Protein AF-A0A1H4H316-F1 (afdb_monomer)

Sequence (116 aa):
MIACVLLDPASHAGKTYSLFGAEELDHEQIAKIVGDALGRPVRYEPESLESFEARLGQIGLSAHFVQHITSVYRGYQAGEFAGTNDVVEQITGRKPVSVRDYVIANRGIFQPAPQR

pLDDT: mean 92.42, std 7.74, range [42.75, 98.12]

Structure (mmCIF, N/CA/C/O backbone):
data_AF-A0A1H4H316-F1
#
_entry.id   AF-A0A1H4H316-F1
#
loop_
_atom_site.group_PDB
_atom_site.id
_atom_site.type_symbol
_atom_site.label_atom_id
_atom_site.label_alt_id
_atom_site.label_comp_id
_atom_site.label_asym_id
_atom_site.label_entity_id
_atom_site.label_seq_id
_atom_site.pdbx_PDB_ins_code
_atom_site.Cartn_x
_atom_site.Cartn_y
_atom_site.Cartn_z
_atom_site.occupancy
_atom_site.B_iso_or_equiv
_atom_site.auth_seq_id
_atom_site.auth_comp_id
_atom_site.auth_asym_id
_atom_site.auth_atom_id
_atom_site.pdbx_PDB_model_num
ATOM 1 N N . MET A 1 1 ? 5.083 -9.423 -11.097 1.00 85.44 1 MET A N 1
ATOM 2 C CA . MET A 1 1 ? 6.108 -8.360 -11.127 1.00 85.44 1 MET A CA 1
ATOM 3 C C . MET A 1 1 ? 7.511 -8.947 -11.064 1.00 85.44 1 MET A C 1
ATOM 5 O O . MET A 1 1 ? 8.138 -8.972 -12.108 1.00 85.44 1 MET A O 1
ATOM 9 N N . ILE A 1 2 ? 7.962 -9.513 -9.934 1.00 90.25 2 ILE A N 1
ATOM 10 C CA . ILE A 1 2 ? 9.322 -10.090 -9.812 1.00 90.25 2 ILE A CA 1
ATOM 11 C C . ILE A 1 2 ? 9.633 -11.076 -10.946 1.00 90.25 2 ILE A C 1
ATOM 13 O O . ILE A 1 2 ? 10.653 -10.943 -11.606 1.00 90.25 2 ILE A O 1
ATOM 17 N N . ALA A 1 3 ? 8.720 -12.007 -11.237 1.00 93.12 3 ALA A N 1
ATOM 18 C CA . ALA A 1 3 ? 8.895 -12.944 -12.347 1.00 93.12 3 ALA A CA 1
ATOM 19 C C . ALA A 1 3 ? 9.102 -12.243 -13.706 1.00 93.12 3 ALA A C 1
ATOM 21 O O . ALA A 1 3 ? 9.981 -12.644 -14.453 1.00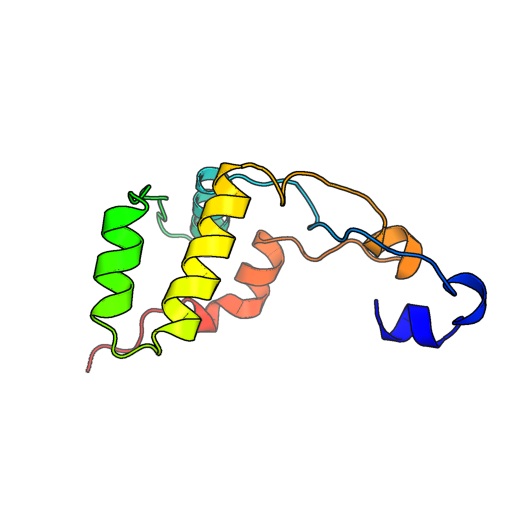 93.12 3 ALA A O 1
ATOM 22 N N . CYS A 1 4 ? 8.346 -11.181 -14.010 1.00 93.50 4 CYS A N 1
ATOM 23 C CA . CYS A 1 4 ? 8.501 -10.409 -15.251 1.00 93.50 4 CYS A CA 1
ATOM 24 C C . CYS A 1 4 ? 9.882 -9.748 -15.322 1.00 93.50 4 CYS A C 1
ATOM 26 O O . CYS A 1 4 ? 10.550 -9.855 -16.341 1.00 93.50 4 CYS A O 1
ATOM 28 N N . VAL A 1 5 ? 10.341 -9.160 -14.211 1.00 94.94 5 VAL A N 1
ATOM 29 C CA . VAL A 1 5 ? 11.679 -8.559 -14.123 1.00 94.94 5 VAL A CA 1
ATOM 30 C C . VAL A 1 5 ? 12.780 -9.599 -14.331 1.00 94.94 5 VAL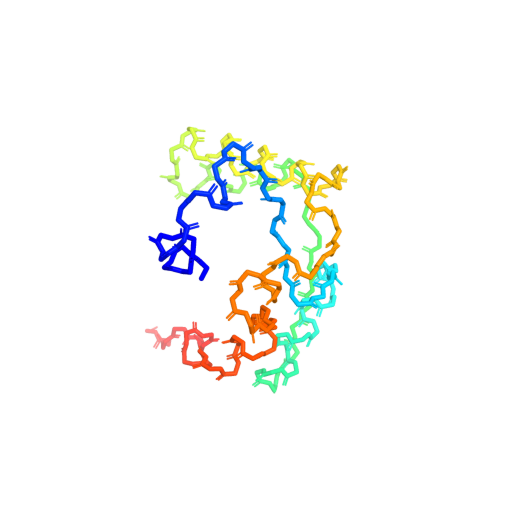 A C 1
ATOM 32 O O . VAL A 1 5 ? 13.766 -9.330 -15.006 1.00 94.94 5 VAL A O 1
ATOM 35 N N . LEU A 1 6 ? 12.614 -10.800 -13.777 1.00 95.94 6 LEU A N 1
ATOM 36 C CA . LEU A 1 6 ? 13.593 -11.882 -13.909 1.00 95.94 6 LEU A CA 1
ATOM 37 C C . LEU A 1 6 ? 13.609 -12.533 -15.300 1.00 95.94 6 LEU A C 1
ATOM 39 O O . LEU A 1 6 ? 14.599 -13.178 -15.637 1.00 95.94 6 LEU A O 1
ATOM 43 N N . LEU A 1 7 ? 12.546 -12.383 -16.097 1.00 96.94 7 LEU A N 1
ATOM 44 C CA . LEU A 1 7 ? 12.495 -12.880 -17.477 1.00 96.94 7 LEU A CA 1
ATOM 45 C C . LEU A 1 7 ? 13.267 -11.984 -18.460 1.00 96.94 7 LEU A C 1
ATOM 47 O O . LEU A 1 7 ? 13.742 -12.493 -19.472 1.00 96.94 7 LEU A O 1
ATOM 51 N N . ASP A 1 8 ? 13.428 -10.692 -18.160 1.00 95.06 8 ASP A N 1
ATOM 52 C CA . ASP A 1 8 ? 14.239 -9.746 -18.943 1.00 95.06 8 ASP A CA 1
ATOM 53 C C . ASP A 1 8 ? 15.099 -8.842 -18.030 1.00 95.06 8 ASP A C 1
ATOM 55 O O . ASP A 1 8 ? 14.907 -7.629 -17.944 1.00 95.06 8 ASP A O 1
ATOM 59 N N . PRO A 1 9 ? 16.071 -9.411 -17.297 1.00 95.44 9 PRO A N 1
ATOM 60 C CA . PRO A 1 9 ? 16.788 -8.679 -16.255 1.00 95.44 9 PRO A CA 1
ATOM 61 C C . PRO A 1 9 ? 17.646 -7.530 -16.804 1.00 95.44 9 PRO A C 1
ATOM 63 O O . PRO A 1 9 ? 17.879 -6.547 -16.099 1.00 95.44 9 PRO A O 1
ATOM 66 N N . ALA A 1 10 ? 18.106 -7.624 -18.056 1.00 97.50 10 ALA A N 1
ATOM 67 C CA . ALA A 1 10 ? 18.962 -6.612 -18.670 1.00 97.50 10 ALA A CA 1
ATOM 68 C C . ALA A 1 10 ? 18.228 -5.275 -18.856 1.00 97.50 10 ALA A C 1
ATOM 70 O O . ALA A 1 10 ? 18.806 -4.221 -18.593 1.00 97.50 10 ALA A O 1
ATOM 71 N N . SER A 1 11 ? 16.946 -5.299 -19.239 1.00 95.38 11 SER A N 1
ATOM 72 C CA . SER A 1 11 ? 16.158 -4.074 -19.424 1.00 95.38 11 SER A CA 1
ATOM 73 C C . SER A 1 11 ? 15.772 -3.391 -18.107 1.00 95.38 11 SER A C 1
ATOM 75 O O . SER A 1 11 ? 15.422 -2.205 -18.102 1.00 95.38 11 SER A O 1
ATOM 77 N N . HIS A 1 12 ? 15.875 -4.102 -16.981 1.00 96.00 12 HIS A N 1
ATOM 78 C CA . HIS A 1 12 ? 15.551 -3.597 -15.648 1.00 96.00 12 HIS A CA 1
ATOM 79 C C . HIS A 1 12 ? 16.782 -3.275 -14.785 1.00 96.00 12 HIS A C 1
ATOM 81 O O . HIS A 1 12 ? 16.626 -2.726 -13.693 1.00 96.00 12 HIS A O 1
ATOM 87 N N . ALA A 1 13 ? 17.994 -3.580 -15.257 1.00 96.75 13 ALA A N 1
ATOM 88 C CA . ALA A 1 13 ? 19.230 -3.367 -14.512 1.00 96.75 13 ALA A CA 1
ATOM 89 C C . ALA A 1 13 ? 19.413 -1.895 -14.095 1.00 96.75 13 ALA A C 1
ATOM 91 O O . ALA A 1 13 ? 19.276 -0.977 -14.903 1.00 96.75 13 ALA A O 1
ATOM 92 N N . GLY A 1 14 ? 19.720 -1.676 -12.812 1.00 95.88 14 GLY A N 1
ATOM 93 C CA . GLY A 1 14 ? 19.968 -0.345 -12.244 1.00 95.88 14 GLY A CA 1
ATOM 94 C C . GLY A 1 14 ? 18.733 0.554 -12.103 1.00 95.88 14 GLY A C 1
ATOM 95 O O . GLY A 1 14 ? 18.877 1.701 -11.686 1.00 95.88 14 GLY A O 1
ATOM 96 N N . LYS A 1 15 ? 17.529 0.067 -12.432 1.00 96.38 15 LYS A N 1
ATOM 97 C CA . LYS A 1 15 ? 16.288 0.835 -12.290 1.00 96.38 15 LYS A CA 1
ATOM 98 C C . LYS A 1 15 ? 15.674 0.637 -10.906 1.00 96.38 15 LYS A C 1
ATOM 100 O O . LYS A 1 15 ? 15.585 -0.483 -10.408 1.00 96.38 15 LYS A O 1
ATOM 105 N N . THR A 1 16 ? 15.180 1.732 -10.338 1.00 95.69 16 THR A N 1
ATOM 106 C CA . THR A 1 16 ? 14.367 1.743 -9.117 1.00 95.69 16 THR A CA 1
ATOM 107 C C . THR A 1 16 ? 12.938 2.100 -9.492 1.00 95.69 16 THR A C 1
ATOM 109 O O . THR A 1 16 ? 12.711 3.071 -10.211 1.00 95.69 16 THR A O 1
ATOM 112 N N . TYR A 1 17 ? 11.980 1.320 -8.999 1.00 94.81 17 TYR A N 1
ATOM 113 C CA . TYR A 1 17 ? 10.562 1.508 -9.281 1.00 94.81 17 TYR A CA 1
ATOM 114 C C . TYR A 1 17 ? 9.809 1.802 -7.990 1.00 94.81 17 TYR A C 1
ATOM 116 O O . TYR A 1 17 ? 9.777 0.959 -7.093 1.00 94.81 17 TYR A O 1
ATOM 124 N N . SER A 1 18 ? 9.156 2.958 -7.918 1.00 94.25 18 SER A N 1
ATOM 125 C CA . SER A 1 18 ? 8.084 3.169 -6.944 1.00 94.25 18 SER A CA 1
ATOM 126 C C . SER A 1 18 ? 6.868 2.370 -7.399 1.00 94.25 18 SER A C 1
ATOM 128 O O . SER A 1 18 ? 6.486 2.446 -8.567 1.00 94.25 18 SER A O 1
ATOM 130 N N . LEU A 1 19 ? 6.279 1.579 -6.507 1.00 93.75 19 LEU A N 1
ATOM 131 C CA . LEU A 1 19 ? 5.127 0.739 -6.821 1.00 93.75 19 LEU A CA 1
ATOM 132 C C . LEU A 1 19 ? 3.922 1.243 -6.042 1.00 93.75 19 LEU A C 1
ATOM 134 O O . LEU A 1 19 ? 3.982 1.334 -4.818 1.00 93.75 19 LEU A O 1
ATOM 138 N N . PHE A 1 20 ? 2.834 1.509 -6.755 1.00 95.19 20 PHE A N 1
ATOM 139 C CA . PHE A 1 20 ? 1.570 1.926 -6.161 1.00 95.19 20 PHE A CA 1
ATOM 140 C C . PHE A 1 20 ? 0.454 0.927 -6.476 1.00 95.19 20 PHE A C 1
ATOM 142 O O . PHE A 1 20 ? 0.594 0.036 -7.323 1.00 95.19 20 PHE A O 1
ATOM 149 N N . GLY A 1 21 ? -0.648 1.061 -5.738 1.00 93.25 21 GLY A N 1
ATOM 150 C CA . GLY A 1 21 ? -1.877 0.316 -5.982 1.00 93.25 21 GLY A CA 1
ATOM 151 C C . GLY A 1 21 ? -2.591 0.765 -7.259 1.00 93.25 21 GLY A C 1
ATOM 152 O O . GLY A 1 21 ? -2.119 1.628 -7.994 1.00 93.25 21 GLY A O 1
ATOM 153 N N . ALA A 1 22 ? -3.755 0.166 -7.517 1.00 95.44 22 ALA A N 1
ATOM 154 C CA . ALA A 1 22 ? -4.565 0.470 -8.701 1.00 95.44 22 ALA A CA 1
ATOM 155 C C . ALA A 1 22 ? -5.084 1.921 -8.724 1.00 95.44 22 ALA A C 1
ATOM 157 O O . ALA A 1 22 ? -5.367 2.464 -9.787 1.00 95.44 22 ALA A O 1
ATOM 158 N N . GLU A 1 23 ? -5.218 2.519 -7.547 1.00 95.25 23 GLU A N 1
ATOM 159 C CA . GLU A 1 23 ? -5.697 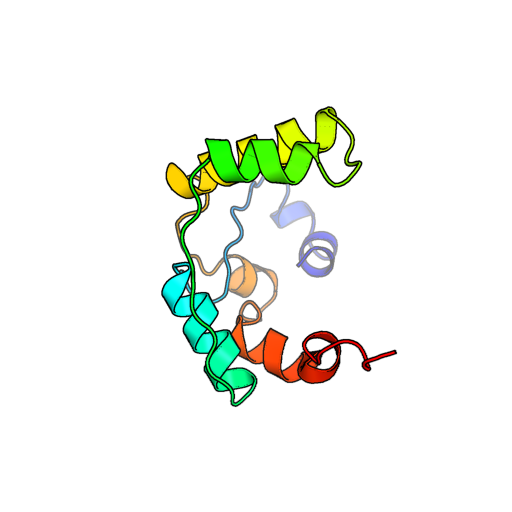3.871 -7.300 1.00 95.25 23 GLU A CA 1
ATOM 160 C C . GLU A 1 23 ? -5.077 4.366 -5.988 1.00 95.25 23 GLU A C 1
ATOM 162 O O . GLU A 1 23 ? -4.710 3.564 -5.123 1.00 95.25 23 GLU A O 1
ATOM 167 N N . GLU A 1 24 ? -4.928 5.681 -5.862 1.00 95.56 24 GLU A N 1
ATOM 168 C CA . GLU A 1 24 ? -4.539 6.315 -4.606 1.00 95.56 24 GLU A CA 1
ATOM 169 C C . GLU A 1 24 ? -5.773 6.441 -3.710 1.00 95.56 24 GLU A C 1
ATOM 171 O O . GLU A 1 24 ? -6.818 6.912 -4.160 1.00 95.56 24 GLU A O 1
ATOM 176 N N . LEU A 1 25 ? -5.655 5.991 -2.458 1.00 94.88 25 LEU A N 1
ATOM 177 C CA . LEU A 1 25 ? -6.764 5.954 -1.510 1.00 94.88 25 LEU A CA 1
ATOM 178 C C . LEU A 1 25 ? -6.351 6.525 -0.160 1.00 94.88 25 LEU A C 1
ATOM 180 O O . LEU A 1 25 ? -5.292 6.185 0.371 1.00 94.88 25 LEU A O 1
ATOM 184 N N . ASP A 1 26 ? -7.240 7.313 0.433 1.00 92.94 26 ASP A N 1
ATOM 185 C CA . ASP A 1 26 ? -7.187 7.629 1.854 1.00 92.94 26 ASP A CA 1
ATOM 186 C C . ASP A 1 26 ? -7.847 6.526 2.710 1.00 92.94 26 ASP A C 1
ATOM 188 O O . ASP A 1 26 ? -8.459 5.570 2.220 1.00 92.94 26 ASP A O 1
ATOM 192 N N . HIS A 1 27 ? -7.716 6.648 4.032 1.00 93.00 27 HIS A N 1
ATOM 193 C CA . HIS A 1 27 ? -8.221 5.646 4.969 1.00 93.00 27 HIS A CA 1
ATOM 194 C C . HIS A 1 27 ? -9.757 5.554 5.002 1.00 93.00 27 HIS A C 1
ATOM 196 O O . HIS A 1 27 ? -10.294 4.466 5.228 1.00 93.00 27 HIS A O 1
ATOM 202 N N . GLU A 1 28 ? -10.470 6.655 4.750 1.00 96.06 28 GLU A N 1
ATOM 203 C CA . GLU A 1 28 ? -11.938 6.677 4.695 1.00 96.06 28 GLU A CA 1
ATOM 204 C C . GLU A 1 28 ? -12.438 5.940 3.449 1.00 96.06 28 GLU A C 1
ATOM 206 O O . GLU A 1 28 ? -13.366 5.128 3.512 1.00 96.06 28 GLU A O 1
ATOM 211 N N . GLN A 1 29 ? -11.781 6.161 2.310 1.00 97.12 29 GLN A N 1
ATOM 212 C CA . GLN A 1 29 ? -12.063 5.471 1.058 1.00 97.12 29 GLN A CA 1
ATOM 213 C C . GLN A 1 29 ? -11.780 3.972 1.177 1.00 97.12 29 GLN A C 1
ATOM 215 O O . GLN A 1 29 ? -12.617 3.166 0.765 1.00 97.12 29 GLN A O 1
ATOM 220 N N . ILE A 1 30 ? -10.660 3.582 1.799 1.00 96.81 30 ILE A N 1
ATOM 221 C CA . ILE A 1 30 ? -10.361 2.171 2.086 1.00 96.81 30 ILE A CA 1
ATOM 222 C C . ILE A 1 30 ? -11.473 1.559 2.945 1.00 96.81 30 ILE A C 1
ATOM 224 O O . ILE A 1 30 ? -12.009 0.509 2.585 1.00 96.81 30 ILE A O 1
ATOM 228 N N . ALA A 1 31 ? -11.855 2.209 4.050 1.00 97.50 31 ALA A N 1
ATOM 229 C CA . ALA A 1 31 ? -12.909 1.719 4.937 1.00 97.50 31 ALA A CA 1
ATOM 230 C C . ALA A 1 31 ? -14.241 1.538 4.194 1.00 97.50 31 ALA A C 1
ATOM 232 O O . ALA A 1 31 ? -14.869 0.482 4.303 1.00 97.50 31 ALA A O 1
ATOM 233 N N . LYS A 1 32 ? -14.626 2.519 3.371 1.00 98.12 32 LYS A N 1
ATOM 234 C CA . LYS A 1 32 ? -15.827 2.452 2.535 1.00 98.12 32 LYS A CA 1
ATOM 235 C C . LYS A 1 32 ? -15.775 1.282 1.550 1.00 98.12 32 LYS A C 1
ATOM 237 O O . LYS A 1 32 ? -16.705 0.481 1.515 1.00 98.12 32 LYS A O 1
ATOM 242 N N . ILE A 1 33 ? -14.682 1.140 0.797 1.00 98.06 33 ILE A N 1
ATOM 243 C CA . ILE A 1 33 ? -14.504 0.059 -0.187 1.00 98.06 33 ILE A CA 1
ATOM 244 C C . ILE A 1 33 ? -14.582 -1.312 0.489 1.00 98.06 33 ILE A C 1
ATOM 246 O O . ILE A 1 33 ? -15.245 -2.216 -0.020 1.00 98.06 33 ILE A O 1
ATOM 250 N N . VAL A 1 34 ? -13.927 -1.473 1.641 1.00 97.38 34 VAL A N 1
ATOM 251 C CA . VAL A 1 34 ? -13.974 -2.712 2.425 1.00 97.38 34 VAL A CA 1
ATOM 252 C C . VAL A 1 34 ? -15.401 -2.985 2.908 1.00 97.38 34 VAL A C 1
ATOM 254 O O . VAL A 1 34 ? -15.881 -4.111 2.780 1.00 97.38 34 VAL A O 1
ATOM 257 N N . GLY A 1 35 ? -16.097 -1.973 3.430 1.00 96.94 35 GLY A N 1
ATOM 258 C CA . GLY A 1 35 ? -17.477 -2.099 3.894 1.00 96.94 35 GLY A CA 1
ATOM 259 C C . GLY A 1 35 ? -18.437 -2.527 2.784 1.00 96.94 35 GLY A C 1
ATOM 260 O O . GLY A 1 35 ? -19.155 -3.521 2.935 1.00 96.94 35 GLY A O 1
ATOM 261 N N . ASP A 1 36 ? -18.371 -1.856 1.634 1.00 97.19 36 ASP A N 1
ATOM 262 C CA . ASP A 1 36 ? -19.152 -2.181 0.438 1.00 97.19 36 ASP A CA 1
ATOM 263 C C . ASP A 1 36 ? -18.842 -3.604 -0.055 1.00 97.19 36 ASP A C 1
ATOM 265 O O . ASP A 1 36 ? -19.747 -4.392 -0.342 1.00 97.19 36 ASP A O 1
ATOM 269 N N . ALA A 1 37 ? -17.557 -3.975 -0.101 1.00 96.62 37 ALA A N 1
ATOM 270 C CA . ALA A 1 37 ? -17.112 -5.296 -0.535 1.00 96.62 37 ALA A CA 1
ATOM 271 C C . ALA A 1 37 ? -17.519 -6.421 0.424 1.00 96.62 37 ALA A C 1
ATOM 273 O O . ALA A 1 37 ? -17.661 -7.559 -0.024 1.00 96.62 37 ALA A O 1
ATOM 274 N N . LEU A 1 38 ? -17.716 -6.137 1.716 1.00 95.81 38 LEU A N 1
ATOM 275 C CA . LEU A 1 38 ? -18.188 -7.101 2.715 1.00 95.81 38 LEU A CA 1
ATOM 276 C C . LEU A 1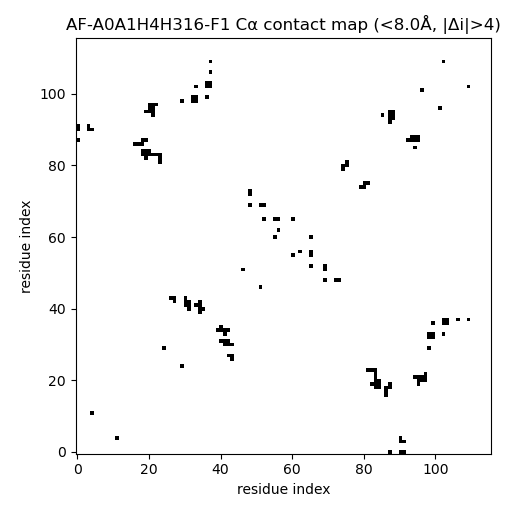 38 ? -19.715 -7.098 2.877 1.00 95.81 38 LEU A C 1
ATOM 278 O O . LEU A 1 38 ? -20.270 -8.113 3.306 1.00 95.81 38 LEU A O 1
ATOM 282 N N . GLY A 1 39 ? -20.394 -6.019 2.486 1.00 95.44 39 GLY A N 1
ATOM 283 C CA . GLY A 1 39 ? -21.829 -5.820 2.692 1.00 95.44 39 GLY A CA 1
ATOM 284 C C . GLY A 1 39 ? -22.183 -5.411 4.125 1.00 95.44 39 GLY A C 1
ATOM 285 O O . GLY A 1 39 ? -23.249 -5.776 4.617 1.00 95.44 39 GLY A O 1
ATOM 286 N N . ARG A 1 40 ? -21.285 -4.703 4.824 1.00 95.25 40 ARG A N 1
ATOM 287 C CA . ARG A 1 40 ? -21.520 -4.188 6.184 1.00 95.25 40 ARG A CA 1
ATOM 288 C C . ARG A 1 40 ? -20.814 -2.846 6.401 1.00 95.25 40 ARG A C 1
ATOM 290 O O . ARG A 1 40 ? -19.757 -2.642 5.811 1.00 95.25 40 ARG A O 1
ATOM 297 N N . PRO A 1 41 ? -21.327 -1.959 7.272 1.00 95.12 41 PRO A N 1
ATOM 298 C CA . PRO A 1 41 ? -20.655 -0.699 7.569 1.00 95.12 41 PRO A CA 1
ATOM 299 C C . PRO A 1 41 ? -19.257 -0.925 8.157 1.00 95.12 41 PRO A C 1
ATOM 301 O O . PRO A 1 41 ? -19.094 -1.682 9.115 1.00 95.12 41 PRO A O 1
ATOM 304 N N . VAL A 1 42 ? -18.261 -0.248 7.589 1.00 96.31 42 VAL A N 1
ATOM 305 C CA . VAL A 1 42 ? -16.890 -0.146 8.101 1.00 96.31 42 VAL A CA 1
ATOM 306 C C . VAL A 1 42 ? -16.512 1.329 8.027 1.00 96.31 42 VAL A C 1
ATOM 308 O O . VAL A 1 42 ? -16.757 1.976 7.011 1.00 96.31 42 VAL A O 1
ATOM 311 N N . ARG A 1 43 ? -15.961 1.866 9.115 1.00 96.44 43 ARG A N 1
ATOM 312 C CA . ARG A 1 43 ? -15.579 3.274 9.240 1.00 96.44 43 ARG A CA 1
ATOM 313 C C . ARG A 1 43 ? -14.133 3.364 9.700 1.00 96.44 43 ARG A C 1
ATOM 315 O O . ARG A 1 43 ? -13.687 2.534 10.492 1.00 96.44 43 ARG A O 1
ATOM 322 N N . TYR A 1 44 ? -13.431 4.370 9.200 1.00 95.31 44 TYR A N 1
ATOM 323 C CA . TYR A 1 44 ? -12.125 4.735 9.711 1.00 95.31 44 TYR A CA 1
ATOM 324 C C . TYR A 1 44 ? -12.272 5.570 10.991 1.00 95.31 44 TYR A C 1
ATOM 326 O O . TYR A 1 44 ? -13.101 6.474 11.080 1.00 95.31 44 TYR A O 1
ATOM 334 N N . GLU A 1 45 ? -11.478 5.231 12.002 1.00 94.12 45 GLU A N 1
ATOM 335 C CA . GLU A 1 45 ? -11.395 5.971 13.259 1.00 94.12 45 GLU A CA 1
ATOM 336 C C . GLU A 1 45 ? -9.950 6.447 13.413 1.00 94.12 45 GLU A C 1
ATOM 338 O O . GLU A 1 45 ? -9.069 5.615 13.658 1.00 94.12 45 GLU A O 1
ATOM 343 N N . PRO A 1 46 ? -9.665 7.747 13.229 1.00 89.00 46 PRO A N 1
ATOM 344 C CA . PRO A 1 46 ? -8.309 8.249 13.372 1.00 89.00 46 PRO A CA 1
ATOM 345 C C . PRO A 1 46 ? -7.839 8.116 14.825 1.00 89.00 46 PRO A C 1
ATOM 347 O O . PRO A 1 46 ? -8.534 8.508 15.762 1.00 89.00 46 PRO A O 1
ATOM 350 N N . GLU A 1 47 ? -6.624 7.602 15.007 1.00 89.56 47 GLU A N 1
ATOM 351 C CA . GLU A 1 47 ? -5.965 7.465 16.307 1.00 89.56 47 GLU A CA 1
ATOM 352 C C . GLU A 1 47 ? -4.753 8.408 16.379 1.00 89.56 47 GLU A C 1
ATOM 354 O O . GLU A 1 47 ? -4.035 8.609 15.390 1.00 89.56 47 GLU A O 1
ATOM 359 N N . SER A 1 48 ? -4.514 9.007 17.552 1.00 91.25 48 SER A N 1
ATOM 360 C CA . SER A 1 48 ? -3.302 9.800 17.768 1.00 91.25 48 SER A CA 1
ATOM 361 C C . SER A 1 48 ? -2.072 8.893 17.788 1.00 91.25 48 SER A C 1
ATOM 363 O O . SER A 1 48 ? -2.127 7.749 18.236 1.00 91.25 48 SER A O 1
ATOM 365 N N . LEU A 1 49 ? -0.933 9.418 17.340 1.00 88.38 49 LEU A N 1
ATOM 366 C CA . LEU A 1 49 ? 0.330 8.681 17.357 1.00 88.38 49 LEU A CA 1
ATOM 367 C C . LEU A 1 49 ? 0.696 8.190 18.771 1.00 88.38 49 LEU A C 1
ATOM 369 O O . LEU A 1 49 ? 1.121 7.054 18.935 1.00 88.38 49 LEU A O 1
ATOM 373 N N . GLU A 1 50 ? 0.480 9.026 19.789 1.00 90.25 50 GLU A N 1
ATOM 374 C CA . GLU A 1 50 ? 0.722 8.682 21.195 1.00 90.25 50 GLU A CA 1
ATOM 375 C C . GLU A 1 50 ? -0.161 7.514 21.661 1.00 90.25 50 GLU A C 1
ATOM 377 O O . GLU A 1 50 ? 0.338 6.567 22.268 1.00 90.25 50 GLU A O 1
ATOM 382 N N . SER A 1 51 ? -1.457 7.542 21.323 1.00 91.50 51 SER A N 1
ATOM 383 C CA . SER A 1 51 ? -2.382 6.440 21.622 1.00 91.50 51 SER A CA 1
ATOM 384 C C . SER A 1 51 ? -1.961 5.156 20.908 1.00 91.50 51 SER A C 1
ATOM 386 O O . SER A 1 51 ? -1.902 4.095 21.530 1.00 91.50 51 SER A O 1
ATOM 388 N N . PHE A 1 52 ? -1.590 5.255 19.629 1.00 90.06 52 PHE A N 1
ATOM 389 C CA . PHE A 1 52 ? -1.128 4.128 18.825 1.00 90.06 52 PHE A CA 1
ATOM 390 C C . PHE A 1 52 ? 0.140 3.484 19.412 1.00 90.06 52 PHE A C 1
ATOM 392 O O . PHE A 1 52 ? 0.183 2.269 19.609 1.00 90.06 52 PHE A O 1
ATOM 399 N N . GLU A 1 53 ? 1.147 4.291 19.763 1.00 89.38 53 GLU A N 1
ATOM 400 C CA . GLU A 1 53 ? 2.387 3.841 20.412 1.00 89.38 53 GLU A CA 1
ATOM 401 C C . GLU A 1 53 ? 2.111 3.166 21.764 1.00 89.38 53 GLU A C 1
ATOM 403 O O . GLU A 1 53 ? 2.574 2.046 22.008 1.00 89.38 53 GLU A O 1
ATOM 408 N N . ALA A 1 54 ? 1.317 3.811 22.626 1.00 89.62 54 ALA A N 1
ATOM 409 C CA . ALA A 1 54 ? 0.962 3.282 23.940 1.00 89.62 54 ALA A CA 1
ATOM 410 C C . ALA A 1 54 ? 0.213 1.946 23.833 1.00 89.62 54 ALA A C 1
ATOM 412 O O . ALA A 1 54 ? 0.534 0.991 24.545 1.00 89.62 54 ALA A O 1
ATOM 413 N N . ARG A 1 55 ? -0.748 1.853 22.906 1.00 90.88 55 ARG A N 1
ATOM 414 C CA . ARG A 1 55 ? -1.524 0.637 22.646 1.00 90.88 55 ARG A CA 1
ATOM 415 C C . ARG A 1 55 ? -0.634 -0.501 22.159 1.00 90.88 55 ARG A C 1
ATOM 417 O O . ARG A 1 55 ? -0.756 -1.617 22.655 1.00 90.88 55 ARG A O 1
ATOM 424 N N . LEU A 1 56 ? 0.284 -0.244 21.229 1.00 89.75 56 LEU A N 1
ATOM 425 C CA . LEU A 1 56 ? 1.212 -1.267 20.739 1.00 89.75 56 LEU A CA 1
ATOM 426 C C . LEU A 1 56 ? 2.169 -1.768 21.826 1.00 89.75 56 LEU A C 1
ATOM 428 O O . LEU A 1 56 ? 2.451 -2.968 21.878 1.00 89.75 56 LEU A O 1
ATOM 432 N N . GLY A 1 57 ? 2.610 -0.885 22.727 1.00 86.12 57 GLY A N 1
ATOM 433 C CA . GLY A 1 57 ? 3.432 -1.252 23.884 1.00 86.12 57 GLY A CA 1
ATOM 434 C C . GLY A 1 57 ? 2.744 -2.228 24.848 1.00 86.12 57 GLY A C 1
ATOM 435 O O . GLY A 1 57 ? 3.419 -2.984 25.543 1.00 86.12 57 GLY A O 1
ATOM 436 N N . GLN A 1 58 ? 1.410 -2.273 24.855 1.00 89.19 58 GLN A N 1
ATOM 437 C CA . GLN A 1 58 ? 0.630 -3.173 25.711 1.00 89.19 58 GLN A CA 1
ATOM 438 C C . GLN A 1 58 ? 0.423 -4.575 25.109 1.00 89.19 58 GLN A C 1
ATOM 440 O O . GLN A 1 58 ? 0.061 -5.495 25.838 1.00 89.19 58 GLN A O 1
ATOM 445 N N . ILE A 1 59 ? 0.664 -4.777 23.806 1.00 85.56 59 ILE A N 1
ATOM 446 C CA . ILE A 1 59 ? 0.299 -6.020 23.088 1.00 85.56 59 ILE A CA 1
ATOM 447 C C . ILE A 1 59 ? 1.464 -7.040 23.056 1.00 85.56 59 ILE A C 1
ATOM 449 O O . ILE A 1 59 ? 1.485 -7.975 22.263 1.00 85.56 59 ILE A O 1
ATOM 453 N N . GLY A 1 60 ? 2.463 -6.899 23.935 1.00 83.56 60 GLY A N 1
ATOM 454 C CA . GLY A 1 60 ? 3.589 -7.844 24.026 1.00 83.56 60 GLY A CA 1
ATOM 455 C C . GLY A 1 60 ? 4.494 -7.863 22.785 1.00 83.56 60 GLY A C 1
ATOM 456 O O . GLY A 1 60 ? 5.232 -8.823 22.562 1.00 83.56 60 GLY A O 1
ATOM 457 N N . LEU A 1 61 ? 4.430 -6.814 21.962 1.00 90.00 61 LEU A N 1
ATOM 458 C CA . LEU A 1 61 ? 5.271 -6.642 20.782 1.00 90.00 61 LEU A CA 1
ATOM 459 C C . LEU A 1 61 ? 6.682 -6.211 21.197 1.00 90.00 61 LEU A C 1
ATOM 461 O O . LEU A 1 61 ? 6.875 -5.523 22.199 1.00 90.00 61 LEU A O 1
ATOM 465 N N . SER A 1 62 ? 7.690 -6.592 20.409 1.00 92.50 62 SER A N 1
ATOM 466 C CA . SER A 1 62 ? 9.062 -6.139 20.666 1.00 92.50 62 SER A CA 1
ATOM 467 C C . SER A 1 62 ? 9.176 -4.617 20.524 1.00 92.50 62 SER A C 1
ATOM 469 O O . SER A 1 62 ? 8.554 -4.028 19.638 1.00 92.50 62 SER A O 1
ATOM 471 N N . ALA A 1 63 ? 10.036 -3.987 21.329 1.00 90.94 63 ALA A N 1
ATOM 472 C CA . ALA A 1 63 ? 10.291 -2.546 21.244 1.00 90.94 63 ALA A CA 1
ATOM 473 C C . ALA A 1 63 ? 10.713 -2.104 19.828 1.00 90.94 63 ALA A C 1
ATOM 475 O O . ALA A 1 63 ? 10.285 -1.055 19.354 1.00 90.94 63 ALA A O 1
ATOM 476 N N . HIS A 1 64 ? 11.489 -2.938 19.127 1.00 92.94 64 HIS A N 1
ATOM 477 C CA . HIS A 1 64 ? 11.869 -2.702 17.733 1.00 92.94 64 HIS A CA 1
ATOM 478 C C . HIS A 1 64 ? 10.651 -2.656 16.802 1.00 92.94 64 HIS A C 1
ATOM 480 O O . HIS A 1 64 ? 10.545 -1.769 15.963 1.00 92.94 64 HIS A O 1
ATOM 486 N N . PHE A 1 65 ? 9.709 -3.591 16.948 1.00 93.38 65 PHE A N 1
ATOM 487 C CA . PHE A 1 65 ? 8.508 -3.598 16.116 1.00 93.38 65 PHE A CA 1
ATOM 488 C C . PHE A 1 65 ? 7.623 -2.377 16.381 1.00 93.38 65 PHE A C 1
ATOM 490 O O . PHE A 1 65 ? 7.153 -1.764 15.426 1.00 93.38 65 PHE A O 1
ATOM 497 N N . VAL A 1 66 ? 7.442 -1.998 17.653 1.00 92.44 66 VAL A N 1
ATOM 498 C CA . VAL A 1 66 ? 6.692 -0.786 18.025 1.00 92.44 66 VAL A CA 1
ATOM 499 C C . VAL A 1 66 ? 7.335 0.447 17.391 1.00 92.44 66 VAL A C 1
ATOM 501 O O . VAL A 1 66 ? 6.657 1.204 16.707 1.00 92.44 66 VAL A O 1
ATOM 504 N N . GLN A 1 67 ? 8.653 0.610 17.529 1.00 92.88 67 GLN A N 1
ATOM 505 C CA . GLN A 1 67 ? 9.378 1.715 16.902 1.00 92.88 67 GLN A CA 1
ATOM 506 C C . GLN A 1 67 ? 9.220 1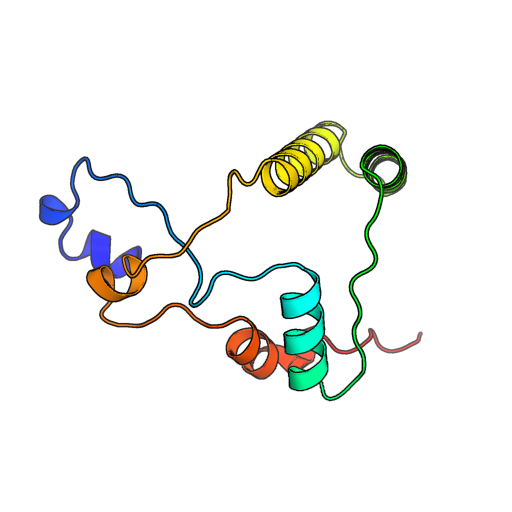.718 15.374 1.00 92.88 67 GLN A C 1
ATOM 508 O O . GLN A 1 67 ? 8.933 2.765 14.793 1.00 92.88 67 GLN A O 1
ATOM 513 N N . HIS A 1 68 ? 9.360 0.560 14.726 1.00 94.19 68 HIS A N 1
ATOM 514 C CA . HIS A 1 68 ? 9.246 0.436 13.276 1.00 94.19 68 HIS A CA 1
ATOM 515 C C . HIS A 1 68 ? 7.856 0.827 12.758 1.00 94.19 68 HIS A C 1
ATOM 517 O O . HIS A 1 68 ? 7.749 1.672 11.869 1.00 94.19 68 HIS A O 1
ATOM 523 N N . ILE A 1 69 ? 6.784 0.249 13.310 1.00 93.56 69 ILE A N 1
ATOM 524 C CA . ILE A 1 69 ? 5.428 0.491 12.798 1.00 93.56 69 ILE A CA 1
ATOM 525 C C . ILE A 1 69 ? 4.963 1.927 13.067 1.00 93.56 69 ILE A C 1
ATOM 527 O O . ILE A 1 69 ? 4.274 2.527 12.245 1.00 93.56 69 ILE A O 1
ATOM 531 N N . THR A 1 70 ? 5.417 2.519 14.169 1.00 92.75 70 THR A N 1
ATOM 532 C CA . THR A 1 70 ? 5.223 3.937 14.472 1.00 92.75 70 THR A CA 1
ATOM 533 C C . THR A 1 70 ? 5.919 4.838 13.453 1.00 92.75 70 THR A C 1
ATOM 535 O O . THR A 1 70 ? 5.325 5.809 12.986 1.00 92.75 70 THR A O 1
ATOM 538 N N . SER A 1 71 ? 7.158 4.523 13.060 1.00 93.69 71 SER A N 1
ATOM 539 C CA . SER A 1 71 ? 7.853 5.248 11.989 1.00 93.69 71 SER A CA 1
ATOM 540 C C . SER A 1 71 ? 7.103 5.159 10.657 1.00 93.69 71 SER A C 1
ATOM 542 O O . SER A 1 71 ? 6.970 6.170 9.974 1.00 93.69 71 SER A O 1
ATOM 544 N N . VAL A 1 72 ? 6.551 3.991 10.319 1.00 93.44 72 VAL A N 1
ATOM 545 C CA . VAL A 1 72 ? 5.716 3.821 9.117 1.00 93.44 72 VAL A CA 1
ATOM 546 C C . VAL A 1 72 ? 4.452 4.686 9.192 1.00 93.44 72 VAL A C 1
ATOM 548 O O . VAL A 1 72 ? 4.130 5.378 8.230 1.00 93.44 72 VAL A O 1
ATOM 551 N N . TYR A 1 73 ? 3.757 4.711 10.334 1.00 90.88 73 TYR A N 1
ATOM 552 C CA . TYR A 1 73 ? 2.569 5.554 10.515 1.00 90.88 73 TYR A CA 1
ATOM 553 C C . TYR A 1 73 ? 2.883 7.050 10.351 1.00 90.88 73 TYR A C 1
ATOM 555 O O . TYR A 1 73 ? 2.129 7.773 9.700 1.00 90.88 73 TYR A O 1
ATOM 563 N N . ARG A 1 74 ? 4.034 7.514 10.859 1.00 91.75 74 ARG A N 1
ATOM 564 C CA . ARG A 1 74 ? 4.514 8.889 10.626 1.00 91.75 74 ARG A CA 1
ATOM 565 C C . ARG A 1 74 ? 4.756 9.165 9.140 1.00 91.75 74 ARG A C 1
ATOM 567 O O . ARG A 1 74 ? 4.336 10.213 8.662 1.00 91.75 74 ARG A O 1
ATOM 574 N N . GLY A 1 75 ? 5.355 8.222 8.411 1.00 92.06 75 GLY A N 1
ATOM 575 C CA . GLY A 1 75 ? 5.556 8.337 6.962 1.00 92.06 75 GLY A CA 1
ATOM 576 C C . GLY A 1 75 ? 4.239 8.467 6.188 1.00 92.06 75 GLY A C 1
ATOM 577 O O . GLY A 1 75 ? 4.129 9.302 5.293 1.00 92.06 75 GLY A O 1
ATOM 578 N N . TYR A 1 76 ? 3.191 7.734 6.590 1.00 88.81 76 TYR A N 1
ATOM 579 C CA . TYR A 1 76 ? 1.844 7.918 6.029 1.00 88.81 76 TYR A CA 1
ATOM 580 C C . TYR A 1 76 ? 1.303 9.328 6.273 1.00 88.81 76 TYR A C 1
ATOM 582 O O . TYR A 1 76 ? 0.817 9.959 5.338 1.00 88.81 76 TYR A O 1
ATOM 590 N N . GLN A 1 77 ? 1.416 9.846 7.500 1.00 87.31 77 GLN A N 1
ATOM 591 C CA . GLN A 1 77 ? 0.966 11.207 7.822 1.00 87.31 77 GLN A CA 1
ATOM 592 C C . GLN A 1 77 ? 1.761 12.287 7.076 1.00 87.31 77 GLN A C 1
ATOM 594 O O . GLN A 1 77 ? 1.211 13.337 6.754 1.00 87.31 77 GLN A O 1
ATOM 599 N N . ALA A 1 78 ? 3.035 12.024 6.783 1.00 91.38 78 ALA A N 1
ATOM 600 C CA . ALA A 1 78 ? 3.897 12.902 6.000 1.00 91.38 78 ALA A CA 1
ATOM 601 C C . ALA A 1 78 ? 3.688 12.776 4.476 1.00 91.38 78 ALA A C 1
ATOM 603 O O . ALA A 1 78 ? 4.298 13.529 3.719 1.00 91.38 78 ALA A O 1
ATOM 604 N N . GLY A 1 79 ? 2.838 11.851 4.013 1.00 91.12 79 GLY A N 1
ATOM 605 C CA . GLY A 1 79 ? 2.582 11.625 2.590 1.00 91.12 79 GLY A CA 1
ATOM 606 C C . GLY A 1 79 ? 3.709 10.893 1.854 1.00 91.12 79 GLY A C 1
ATOM 607 O O . GLY A 1 79 ? 3.732 10.899 0.629 1.00 91.12 79 GLY A O 1
ATOM 608 N N . GLU A 1 80 ? 4.631 10.234 2.564 1.00 92.38 80 GLU A N 1
ATOM 609 C CA . GLU A 1 80 ? 5.776 9.526 1.957 1.00 92.38 80 GLU A CA 1
ATOM 610 C C . GLU A 1 80 ? 5.353 8.364 1.044 1.00 92.38 80 GLU A C 1
ATOM 612 O O . GLU A 1 80 ? 6.103 7.958 0.157 1.00 92.38 80 GLU A O 1
ATOM 617 N N . PHE A 1 81 ? 4.144 7.839 1.250 1.00 89.81 81 PHE A N 1
ATOM 618 C CA . PHE A 1 81 ? 3.561 6.745 0.468 1.00 89.81 81 PHE A CA 1
ATOM 619 C C . PHE A 1 81 ? 2.479 7.211 -0.516 1.00 89.81 81 PHE A C 1
ATOM 621 O O . PHE A 1 81 ? 1.838 6.371 -1.147 1.00 89.81 81 PHE A O 1
ATOM 628 N N . ALA A 1 82 ? 2.257 8.524 -0.630 1.00 91.81 82 ALA A N 1
ATOM 629 C CA . ALA A 1 82 ? 1.270 9.092 -1.537 1.00 91.81 82 ALA A CA 1
ATOM 630 C C . ALA A 1 82 ? 1.701 8.925 -3.002 1.00 91.81 82 ALA A C 1
ATOM 632 O O . ALA A 1 82 ? 2.890 8.952 -3.336 1.00 91.81 82 ALA A O 1
ATOM 633 N N . GLY A 1 83 ? 0.713 8.786 -3.877 1.00 92.69 83 GLY A N 1
ATOM 634 C CA . GLY A 1 83 ? 0.893 8.718 -5.317 1.00 92.69 83 GLY A CA 1
ATOM 635 C C . GLY A 1 83 ? 0.244 7.515 -5.992 1.00 92.69 83 GLY A C 1
ATOM 636 O O . GLY A 1 83 ? -0.299 6.590 -5.388 1.00 92.69 83 GLY A O 1
ATOM 637 N N . THR A 1 84 ? 0.330 7.546 -7.316 1.00 94.94 84 THR A N 1
ATOM 638 C CA . THR A 1 84 ? -0.120 6.488 -8.213 1.00 94.94 84 THR A CA 1
ATOM 639 C C . THR A 1 84 ? 0.784 6.452 -9.441 1.00 94.94 84 THR A C 1
ATOM 641 O O . THR A 1 84 ? 1.380 7.464 -9.818 1.00 94.94 84 THR A O 1
ATOM 644 N N . ASN A 1 85 ? 0.922 5.283 -10.061 1.00 95.81 85 ASN A N 1
ATOM 645 C CA . ASN A 1 85 ? 1.561 5.131 -11.363 1.00 95.81 85 ASN A CA 1
ATOM 646 C C . ASN A 1 85 ? 1.076 3.854 -12.060 1.00 95.81 85 ASN A C 1
ATOM 648 O O . ASN A 1 85 ? 0.343 3.046 -11.495 1.00 95.81 85 ASN A O 1
ATOM 652 N N . ASP A 1 86 ? 1.525 3.666 -13.293 1.00 96.50 86 ASP A N 1
ATOM 653 C CA . ASP A 1 86 ? 1.2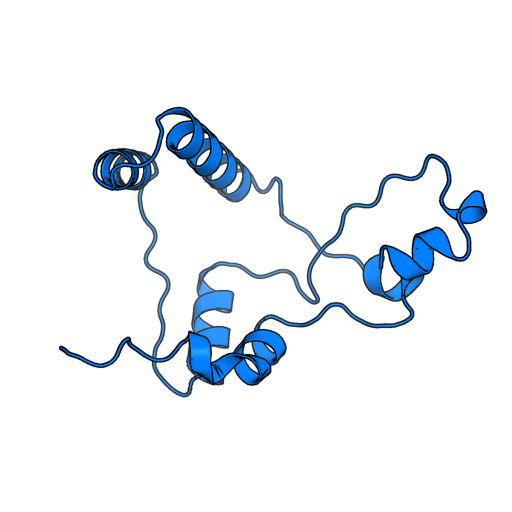24 2.518 -14.142 1.00 96.50 86 ASP A CA 1
ATOM 654 C C . ASP A 1 86 ? 2.389 1.516 -14.224 1.00 96.50 86 ASP A C 1
ATOM 656 O O . ASP A 1 86 ? 2.347 0.581 -15.018 1.00 96.50 86 ASP A O 1
ATOM 660 N N . VAL A 1 87 ? 3.426 1.649 -13.387 1.00 96.81 87 VAL A N 1
ATOM 661 C CA . VAL A 1 87 ? 4.666 0.854 -13.488 1.00 96.81 87 VAL A CA 1
ATOM 662 C C . VAL A 1 87 ? 4.402 -0.647 -13.377 1.00 96.81 87 VAL A C 1
ATOM 664 O O . VAL A 1 87 ? 4.994 -1.451 -14.098 1.00 96.81 87 VAL A O 1
ATOM 667 N N . VAL A 1 88 ? 3.485 -1.050 -12.495 1.00 96.75 88 VAL A N 1
ATOM 668 C CA . VAL A 1 88 ? 3.082 -2.458 -12.370 1.00 96.75 88 VAL A CA 1
ATOM 669 C C . VAL A 1 88 ? 2.456 -2.961 -13.672 1.00 96.75 88 VAL A C 1
ATOM 671 O O . VAL A 1 88 ? 2.777 -4.067 -14.111 1.00 96.75 88 VAL A O 1
ATOM 674 N N . GLU A 1 89 ? 1.601 -2.157 -14.304 1.00 96.88 89 GLU A N 1
ATOM 675 C CA . GLU A 1 89 ? 0.965 -2.496 -15.577 1.00 96.88 89 GLU A CA 1
ATOM 676 C C . GLU A 1 89 ? 1.988 -2.540 -16.711 1.00 96.88 89 GLU A C 1
ATOM 678 O O . GLU A 1 89 ? 2.028 -3.528 -17.440 1.00 96.88 89 GLU A O 1
ATOM 683 N N . GLN A 1 90 ? 2.889 -1.561 -16.791 1.00 96.12 90 GLN A N 1
ATOM 684 C CA . GLN A 1 90 ? 3.960 -1.524 -17.787 1.00 96.12 90 GLN A CA 1
ATOM 685 C C . GLN A 1 90 ? 4.886 -2.747 -17.704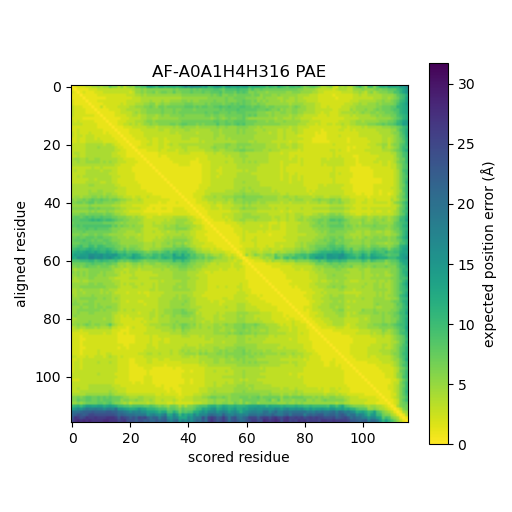 1.00 96.12 90 GLN A C 1
ATOM 687 O O . GLN A 1 90 ? 5.246 -3.317 -18.730 1.00 96.12 90 GLN A O 1
ATOM 692 N N . ILE A 1 91 ? 5.262 -3.178 -16.494 1.00 95.81 91 ILE A N 1
ATOM 693 C CA . ILE A 1 91 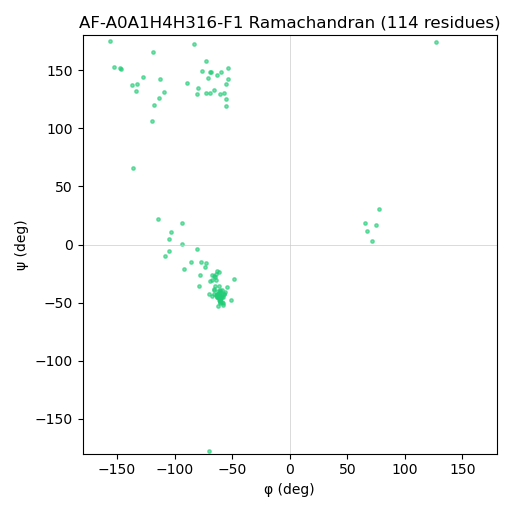? 6.185 -4.310 -16.302 1.00 95.81 91 ILE A CA 1
ATOM 694 C C . ILE A 1 91 ? 5.478 -5.659 -16.472 1.00 95.81 91 ILE A C 1
ATOM 696 O O . ILE A 1 91 ? 6.085 -6.626 -16.927 1.00 95.81 91 ILE A O 1
ATOM 700 N N . THR A 1 92 ? 4.216 -5.773 -16.051 1.00 95.81 92 THR A N 1
ATOM 701 C CA . THR A 1 92 ? 3.536 -7.079 -15.963 1.00 95.81 92 THR A CA 1
ATOM 702 C C . THR A 1 92 ? 2.460 -7.311 -17.017 1.00 95.81 92 THR A C 1
ATOM 704 O O . THR A 1 92 ? 1.951 -8.429 -17.118 1.00 95.81 92 THR A O 1
ATOM 707 N N . GLY A 1 93 ? 2.086 -6.277 -17.773 1.00 96.31 93 GLY A N 1
ATOM 708 C CA . GLY A 1 93 ? 0.938 -6.279 -18.682 1.00 96.31 93 GLY A CA 1
ATOM 709 C C . GLY A 1 93 ? -0.414 -6.377 -17.968 1.00 96.31 93 GLY A C 1
ATOM 710 O O . GLY A 1 93 ? -1.422 -6.681 -18.603 1.00 96.31 93 GLY A O 1
ATOM 711 N N . ARG A 1 94 ? -0.449 -6.206 -16.639 1.00 96.25 94 ARG A N 1
ATOM 712 C CA . ARG A 1 94 ? -1.652 -6.335 -15.809 1.00 96.25 94 ARG A CA 1
ATOM 713 C C . ARG A 1 94 ? -1.710 -5.206 -14.792 1.00 96.25 94 ARG A C 1
ATOM 715 O O . ARG A 1 94 ? -0.716 -4.914 -14.132 1.00 96.25 94 ARG A O 1
ATOM 722 N N . LYS A 1 95 ? -2.896 -4.631 -14.609 1.00 95.88 95 LYS A N 1
ATOM 723 C CA . LYS A 1 95 ? -3.138 -3.644 -13.552 1.00 95.88 95 LYS A CA 1
ATOM 724 C C . LYS A 1 95 ? -2.872 -4.234 -12.160 1.00 95.88 95 LYS A C 1
ATOM 726 O O . LYS A 1 95 ? -3.098 -5.435 -11.964 1.00 95.88 95 LYS A O 1
ATOM 731 N N . PRO A 1 96 ? -2.425 -3.416 -11.186 1.00 96.12 96 PRO A N 1
ATOM 732 C CA . PRO A 1 96 ? -2.428 -3.814 -9.785 1.00 96.12 96 PRO A CA 1
ATOM 733 C C . PRO A 1 96 ? -3.817 -4.285 -9.346 1.00 96.12 96 PRO A C 1
ATOM 735 O O . PRO A 1 96 ? -4.838 -3.826 -9.857 1.00 96.12 96 PRO A O 1
ATOM 738 N N . VAL A 1 97 ? -3.855 -5.181 -8.363 1.00 96.44 97 VAL A N 1
ATOM 739 C CA . VAL A 1 97 ? -5.114 -5.608 -7.743 1.00 96.44 97 VAL A CA 1
ATOM 740 C C . VAL A 1 97 ? -5.682 -4.442 -6.929 1.00 96.44 97 VAL A C 1
ATOM 742 O O . VAL A 1 97 ? -4.959 -3.837 -6.136 1.00 96.44 97 VAL A O 1
ATOM 745 N N . SER A 1 98 ? -6.965 -4.129 -7.121 1.00 97.38 98 SER A N 1
ATOM 746 C CA . SER A 1 98 ? -7.656 -3.114 -6.319 1.00 97.38 98 SER A CA 1
ATOM 747 C C . SER A 1 98 ? -7.938 -3.622 -4.900 1.00 97.38 98 SER A C 1
ATOM 749 O O . SER A 1 98 ? -8.043 -4.830 -4.665 1.00 97.38 98 SER A O 1
ATOM 751 N N . VAL A 1 99 ? -8.131 -2.707 -3.943 1.00 97.38 99 VAL A N 1
ATOM 752 C CA . VAL A 1 99 ? -8.554 -3.076 -2.578 1.00 97.38 99 VAL A CA 1
ATOM 753 C C . VAL A 1 99 ? -9.865 -3.864 -2.620 1.00 97.38 99 VAL A C 1
ATOM 755 O O . VAL A 1 99 ? -9.994 -4.893 -1.957 1.00 97.38 99 VAL A O 1
ATOM 758 N N . ARG A 1 100 ? -10.818 -3.430 -3.453 1.00 97.62 100 ARG A N 1
ATOM 759 C CA . ARG A 1 100 ? -12.116 -4.092 -3.621 1.00 97.62 100 ARG A CA 1
ATOM 760 C C . ARG A 1 100 ? -11.961 -5.545 -4.061 1.00 97.62 100 ARG A C 1
ATOM 762 O O . ARG A 1 100 ? -12.528 -6.435 -3.429 1.00 97.62 100 ARG A O 1
ATOM 769 N N . ASP A 1 101 ? -11.190 -5.783 -5.119 1.00 97.81 101 ASP A N 1
ATOM 770 C CA . ASP A 1 101 ? -11.015 -7.125 -5.679 1.00 97.81 101 ASP A CA 1
ATOM 771 C C . ASP A 1 101 ? -10.281 -8.041 -4.699 1.00 97.81 101 ASP A C 1
ATOM 773 O O . ASP A 1 101 ? -10.660 -9.203 -4.542 1.00 97.81 101 ASP A O 1
ATOM 777 N N . TYR A 1 102 ? -9.290 -7.510 -3.971 1.00 97.56 102 TYR A N 1
ATOM 778 C CA . TYR A 1 102 ? -8.612 -8.256 -2.914 1.00 97.56 102 TYR A CA 1
ATOM 779 C C . TYR A 1 102 ? -9.582 -8.676 -1.804 1.00 97.56 102 TYR A C 1
ATOM 781 O O . TYR A 1 102 ? -9.596 -9.845 -1.409 1.00 97.56 102 TYR A O 1
ATOM 789 N N . VAL A 1 103 ? -10.420 -7.757 -1.314 1.00 97.31 103 VAL A N 1
ATOM 790 C CA . VAL A 1 103 ? -11.397 -8.053 -0.255 1.00 97.31 103 VAL A CA 1
ATOM 791 C C . VAL A 1 103 ? -12.422 -9.080 -0.731 1.00 97.31 103 VAL A C 1
ATOM 793 O O . VAL A 1 103 ? -12.715 -10.020 0.004 1.00 97.31 103 VAL A O 1
ATOM 796 N N . ILE A 1 104 ? -12.930 -8.955 -1.963 1.00 96.75 104 ILE A N 1
ATOM 797 C CA . ILE A 1 104 ? -13.881 -9.911 -2.554 1.00 96.75 104 ILE A CA 1
ATOM 798 C C . ILE A 1 104 ? -13.259 -11.308 -2.665 1.00 96.75 104 ILE A C 1
ATOM 800 O O . ILE A 1 104 ? -13.873 -12.291 -2.245 1.00 96.75 104 ILE A O 1
ATOM 804 N N . ALA A 1 105 ? -12.034 -11.404 -3.185 1.00 97.50 105 ALA A N 1
ATOM 805 C CA . ALA A 1 105 ? -11.334 -12.677 -3.340 1.00 97.50 105 ALA A CA 1
ATOM 806 C C . ALA A 1 105 ? -11.021 -13.348 -1.991 1.00 97.50 105 ALA A C 1
ATOM 808 O O . ALA A 1 105 ? -10.959 -14.573 -1.911 1.00 97.50 105 ALA A O 1
ATOM 809 N N . ASN A 1 106 ? -10.865 -12.558 -0.925 1.00 96.88 106 ASN A N 1
ATOM 810 C CA . ASN A 1 106 ? -10.455 -13.033 0.394 1.00 96.88 106 ASN A CA 1
ATOM 811 C C . ASN A 1 106 ? -11.544 -12.872 1.464 1.00 96.88 106 ASN A C 1
ATOM 813 O O . ASN A 1 106 ? -11.234 -12.886 2.650 1.00 96.88 106 ASN A O 1
ATOM 817 N N . ARG A 1 107 ? -12.831 -12.762 1.103 1.00 94.31 107 ARG A N 1
ATOM 818 C CA . ARG A 1 107 ? -13.930 -12.480 2.060 1.00 94.31 107 ARG A CA 1
ATOM 819 C C . ARG A 1 107 ? -13.935 -13.348 3.323 1.00 94.31 107 ARG A C 1
ATOM 821 O O . ARG A 1 107 ? -14.410 -12.891 4.362 1.00 94.31 107 ARG A O 1
ATOM 828 N N . GLY A 1 108 ? -13.439 -14.584 3.237 1.00 92.75 108 GLY A N 1
ATOM 829 C CA . GLY A 1 108 ? -13.335 -15.511 4.365 1.00 92.75 108 GLY A CA 1
ATOM 830 C C . GLY A 1 108 ? -12.432 -15.020 5.504 1.00 92.75 108 GLY A C 1
ATOM 831 O O . GLY A 1 108 ? -12.783 -15.224 6.660 1.00 92.75 108 GLY A O 1
ATOM 832 N N . ILE A 1 109 ? -11.326 -14.320 5.212 1.00 93.94 109 ILE A N 1
ATOM 833 C CA . ILE A 1 109 ? -10.385 -13.843 6.251 1.00 93.94 109 ILE A CA 1
ATOM 834 C C . ILE A 1 109 ? -10.898 -12.606 6.998 1.00 93.94 109 ILE A C 1
ATOM 836 O O . ILE A 1 109 ? -10.383 -12.262 8.056 1.00 93.94 109 ILE A O 1
ATOM 840 N N . PHE A 1 110 ? -11.913 -11.939 6.448 1.00 90.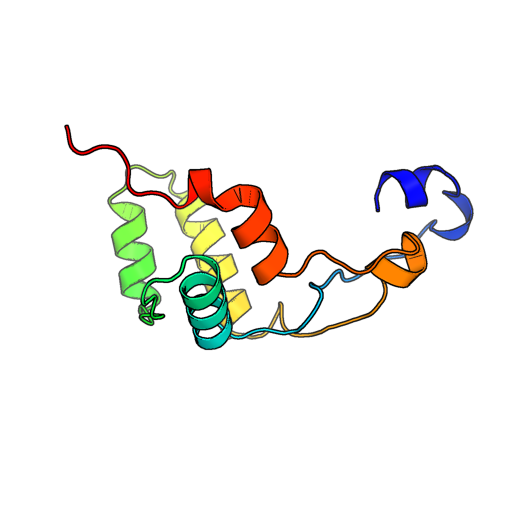44 110 PHE A N 1
ATOM 841 C CA . PHE A 1 110 ? -12.551 -10.762 7.041 1.00 90.44 110 PHE A CA 1
ATOM 842 C C . PHE A 1 110 ? -13.786 -11.116 7.882 1.00 90.44 110 PHE A C 1
ATOM 844 O O . PHE A 1 110 ? -14.449 -10.218 8.414 1.00 90.44 110 PHE A O 1
ATOM 851 N N . GLN A 1 111 ? -14.126 -12.405 7.986 1.00 83.75 111 GLN A N 1
ATOM 852 C CA . GLN A 1 111 ? -15.188 -12.852 8.878 1.00 83.75 111 GLN A CA 1
ATOM 853 C C . GLN A 1 111 ? -14.735 -12.721 10.336 1.00 83.75 111 GLN A C 1
ATOM 855 O O . GLN A 1 111 ? -13.564 -12.959 10.635 1.00 83.75 111 GLN A O 1
ATOM 860 N N . PRO A 1 112 ? -15.638 -12.349 11.259 1.00 78.19 112 PRO A N 1
ATOM 861 C CA . PRO A 1 112 ? -15.342 -12.419 12.683 1.00 78.19 112 PRO A CA 1
ATOM 862 C C . PRO A 1 112 ? -14.870 -13.829 13.051 1.00 78.19 112 PRO A C 1
ATOM 864 O O . PRO A 1 112 ? -15.396 -14.815 12.527 1.00 78.19 112 PRO A O 1
ATOM 867 N N . ALA A 1 113 ? -13.902 -13.933 13.964 1.00 71.44 113 ALA A N 1
ATOM 868 C CA . ALA A 1 113 ? -13.576 -15.224 14.555 1.00 71.44 113 ALA A CA 1
ATOM 869 C C . ALA A 1 113 ? -14.858 -15.825 15.165 1.00 71.44 113 ALA A C 1
ATOM 871 O O . ALA A 1 113 ? -15.631 -15.078 15.773 1.00 71.44 113 ALA A O 1
ATOM 872 N N . PRO A 1 114 ? -15.113 -17.138 15.008 1.00 61.31 114 PRO A N 1
ATOM 873 C CA . PRO A 1 114 ? -16.261 -17.763 15.646 1.00 61.31 114 PRO A CA 1
ATOM 874 C C . PRO A 1 114 ? -16.191 -17.500 17.153 1.00 61.31 114 PRO A C 1
ATOM 876 O O . PRO A 1 114 ? -15.163 -17.761 17.784 1.00 61.31 114 PRO A O 1
ATOM 879 N N . GLN A 1 115 ? -17.268 -16.934 17.702 1.00 54.03 115 GLN A N 1
ATOM 880 C CA . GLN A 1 115 ? -17.403 -16.662 19.130 1.00 54.03 115 GLN A CA 1
ATOM 881 C C . GLN A 1 115 ? -17.181 -17.985 19.888 1.00 54.03 115 GLN A C 1
ATOM 883 O O . GLN A 1 115 ? -17.890 -18.958 19.625 1.00 54.03 115 GLN A O 1
ATOM 888 N N . ARG A 1 116 ? -16.167 -18.042 20.759 1.00 42.75 116 ARG A N 1
ATOM 889 C CA . ARG A 1 116 ? -15.987 -19.142 21.719 1.00 42.75 116 ARG A CA 1
ATOM 890 C C . ARG A 1 116 ? -16.823 -18.896 22.962 1.00 42.75 116 ARG A C 1
ATOM 892 O O . ARG A 1 116 ? -16.932 -17.709 23.346 1.00 42.75 116 ARG A O 1
#

Solvent-accessible surface area (backbone atoms only — not comparable to full-atom values): 7186 Å² total; per-residue (Å²): 93,70,69,46,46,68,74,48,47,78,86,49,63,95,65,84,78,84,82,49,48,61,62,70,75,56,64,58,57,49,24,44,41,51,12,65,53,71,74,46,95,45,77,64,77,94,74,55,70,68,57,52,53,55,54,43,66,70,69,80,56,53,70,65,55,48,53,50,55,50,52,51,53,51,34,54,77,70,46,73,75,66,60,67,63,60,57,57,26,73,62,52,77,42,74,48,75,40,73,48,58,51,44,53,78,44,50,76,79,74,50,76,75,81,85,126

Mean predicted aligned error: 4.59 Å

Organism: NCBI:txid83784

Radius of gyration: 18.01 Å; Cα contacts (8 Å, |Δi|>4): 88; chains: 1; bounding box: 42×32×45 Å

Secondary structure (DSSP, 8-state):
-HHHHHHSHHHHTT-------SS---HHHHHHHHHHHHTS--------HHHHHHHHHHTT--HHHHHHHHHHHHHHHTTTT----SHHHHHHSSPPPPHHHHHHHTGGGGSPPPP-

Nearest PDB structures (foldseek):
  2zcu-assembly1_A  TM=8.347E-01  e=2.970E-03  unclassified
  2vrb-assembly1_A-2  TM=8.506E-01  e=4.839E-03  Citrobacter sp. MY-5
  2jl1-assembly1_A-2  TM=7.974E-01  e=3.566E-03  Citrobacter sp. MY-5
  2vrc-assembly1_D  TM=8.353E-01  e=5.143E-03  Citrobacter sp. MY-5
  2vrc-assembly1_C  TM=7.773E-01  e=1.451E-02  Citrobacter sp. MY-5

InterPro domains:
  IPR036291 NAD(P)-binding domain superfamily [SSF51735] (2-78)
  IPR051604 Ergot Alkaloid Biosynthesis Oxidoreductase [PTHR43162] (4-111)

Foldseek 3Di:
DVVLCVVPVPVCPPDDDQDDALDFDDPQRLQVLLCVLLVHHGGDDDDDLVRQLVVVVPPPDDPVVSVVVSVVVVCVVVCVSGDDDCVCCVRPVDHHDHSSNVCNVPVVVVDPDPDD